Protein AF-A0A2D6RVJ9-F1 (afdb_monomer)

Radius of gyration: 13.48 Å; Cα contacts (8 Å, |Δi|>4): 197; chains: 1; bounding box: 38×32×38 Å

Secondary structure (DSSP, 8-state):
-PPPEEEEEEE--SSSHHHHHHHHSS--PEEEBTTS-EES-SSSSPEEEESSHHHHHHHHHHHHHHHTS-EEEEEEETTSS-BTTTEEE--GGGTHHHHS-----

Foldseek 3Di:
DPFQKWKWKWFFDPPCVVPVCVPPVDRQTFTQFLQLDTHSFQQPTAGEIESDDVVNVVLQVLLCVLVVGHMDMDMDGCVVAPDPHHHDYDDPVSSVSSNHGHPPD

Structure (mmCIF, N/CA/C/O backbone):
data_AF-A0A2D6RVJ9-F1
#
_entry.id   AF-A0A2D6RVJ9-F1
#
loop_
_atom_site.group_PDB
_atom_site.id
_atom_site.type_symbol
_atom_site.label_atom_id
_atom_site.label_alt_id
_atom_site.label_comp_id
_atom_site.label_asym_id
_atom_site.label_entity_id
_atom_site.label_seq_id
_atom_site.pdbx_PDB_ins_code
_atom_site.Cartn_x
_atom_site.Cartn_y
_atom_site.Cartn_z
_atom_site.occupancy
_atom_site.B_iso_or_equiv
_atom_site.auth_seq_id
_atom_site.auth_comp_id
_atom_site.auth_asym_id
_atom_site.auth_atom_id
_atom_site.pdbx_PDB_model_num
ATOM 1 N N . MET A 1 1 ? 7.711 12.333 -23.263 1.00 39.81 1 MET A N 1
ATOM 2 C CA . MET A 1 1 ? 6.831 11.347 -22.601 1.00 39.81 1 MET A CA 1
ATOM 3 C C . MET A 1 1 ? 7.020 11.512 -21.108 1.00 39.81 1 MET A C 1
ATOM 5 O O . MET A 1 1 ? 8.115 11.250 -20.630 1.00 39.81 1 MET A O 1
ATOM 9 N N . LEU A 1 2 ? 6.020 12.027 -20.393 1.00 45.72 2 LEU A N 1
ATOM 10 C CA . LEU A 1 2 ? 6.037 11.985 -18.931 1.00 45.72 2 LEU A CA 1
ATOM 11 C C . LEU A 1 2 ? 5.906 10.509 -18.542 1.00 45.72 2 LEU A C 1
ATOM 13 O O . LEU A 1 2 ? 4.955 9.854 -18.961 1.00 45.72 2 LEU A O 1
ATOM 17 N N . GLY A 1 3 ? 6.910 9.958 -17.859 1.00 58.50 3 GLY A N 1
ATOM 18 C CA . GLY A 1 3 ? 6.826 8.596 -17.340 1.00 58.50 3 GLY A CA 1
ATOM 19 C C . GLY A 1 3 ? 5.646 8.497 -16.377 1.00 58.50 3 GLY A C 1
ATOM 20 O O . GLY A 1 3 ? 5.423 9.416 -15.592 1.00 58.50 3 GLY A O 1
ATOM 21 N N . ASN A 1 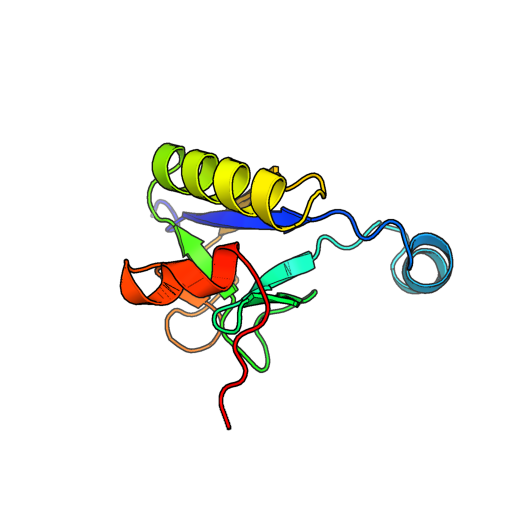4 ? 4.876 7.411 -16.441 1.00 76.62 4 ASN A N 1
ATOM 22 C CA . ASN A 1 4 ? 3.844 7.170 -15.437 1.00 76.62 4 ASN A CA 1
ATOM 23 C C . ASN A 1 4 ? 4.536 6.990 -14.085 1.00 76.62 4 ASN A C 1
ATOM 25 O O . ASN A 1 4 ? 5.327 6.062 -13.935 1.00 76.62 4 ASN A O 1
ATOM 29 N N . PHE A 1 5 ? 4.264 7.867 -13.124 1.00 84.25 5 PHE A N 1
ATOM 30 C CA . PHE A 1 5 ? 4.699 7.694 -11.741 1.00 84.25 5 PHE A CA 1
ATOM 31 C C . PHE A 1 5 ? 3.589 7.037 -10.933 1.00 84.25 5 PHE A C 1
ATOM 33 O O . PHE A 1 5 ? 2.406 7.274 -11.172 1.00 8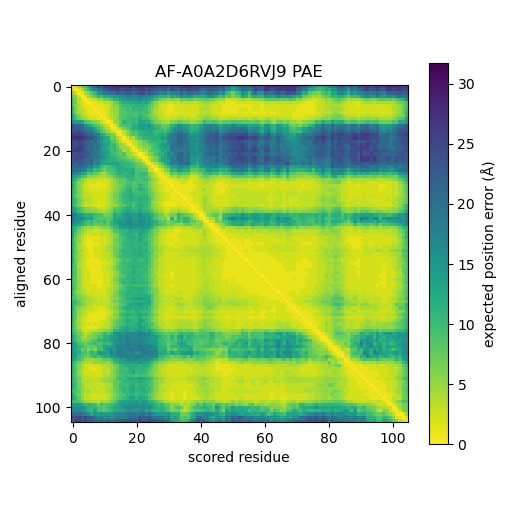4.25 5 PHE A O 1
ATOM 40 N N . TYR A 1 6 ? 3.991 6.228 -9.962 1.00 89.75 6 TYR A N 1
ATOM 41 C CA . TYR A 1 6 ? 3.087 5.602 -9.012 1.00 89.75 6 TYR A CA 1
ATOM 42 C C . TYR A 1 6 ? 3.486 5.961 -7.592 1.00 89.75 6 TYR A C 1
ATOM 44 O O . TYR A 1 6 ? 4.672 6.050 -7.281 1.00 89.75 6 TYR A O 1
ATOM 52 N N . PHE A 1 7 ? 2.501 6.115 -6.719 1.00 92.12 7 PHE A N 1
ATOM 53 C CA . PHE A 1 7 ? 2.718 6.265 -5.290 1.00 92.12 7 PHE A CA 1
ATOM 54 C C . PHE A 1 7 ? 2.741 4.892 -4.627 1.00 92.12 7 PHE A C 1
ATOM 56 O O . PHE A 1 7 ? 1.928 4.028 -4.944 1.00 92.12 7 PHE A O 1
ATOM 63 N N . VAL A 1 8 ? 3.671 4.690 -3.702 1.00 91.62 8 VAL A N 1
ATOM 64 C CA . VAL A 1 8 ? 3.822 3.469 -2.906 1.00 91.62 8 VAL A CA 1
ATOM 65 C C . VAL A 1 8 ? 3.906 3.827 -1.433 1.00 91.62 8 VAL A C 1
ATOM 67 O O . VAL A 1 8 ? 4.422 4.883 -1.060 1.00 91.62 8 VAL A O 1
ATOM 70 N N . LEU A 1 9 ? 3.429 2.915 -0.594 1.00 93.50 9 LEU A N 1
ATOM 71 C CA . LEU A 1 9 ? 3.611 2.992 0.848 1.00 93.50 9 LEU A CA 1
ATOM 72 C C . LEU A 1 9 ? 4.964 2.394 1.214 1.00 93.50 9 LEU A C 1
ATOM 74 O O . LEU A 1 9 ? 5.284 1.280 0.794 1.00 93.50 9 LEU A O 1
ATOM 78 N N . THR A 1 10 ? 5.725 3.112 2.033 1.00 90.19 10 THR A N 1
ATOM 79 C CA . THR A 1 10 ? 7.007 2.670 2.578 1.00 90.19 10 THR A CA 1
ATOM 80 C C . THR A 1 10 ? 6.987 2.642 4.091 1.00 90.19 10 THR A C 1
ATOM 82 O O . THR A 1 10 ? 6.433 3.529 4.735 1.00 90.19 10 THR A O 1
ATOM 85 N N . MET A 1 11 ? 7.641 1.641 4.665 1.00 87.38 11 MET A N 1
ATOM 86 C CA . MET A 1 11 ? 7.860 1.537 6.102 1.00 87.38 11 MET A CA 1
ATOM 87 C C . MET A 1 11 ? 9.359 1.408 6.367 1.00 87.38 11 MET A C 1
ATOM 89 O O . MET A 1 11 ? 10.039 0.596 5.734 1.00 87.38 11 MET A O 1
ATOM 93 N N . ALA A 1 12 ? 9.871 2.209 7.304 1.00 72.25 12 ALA A N 1
ATOM 94 C CA . ALA A 1 12 ? 11.242 2.076 7.776 1.00 72.25 12 ALA A CA 1
ATOM 95 C C . ALA A 1 12 ? 11.372 0.777 8.583 1.00 72.25 12 ALA A C 1
ATOM 97 O O . ALA A 1 12 ? 10.633 0.548 9.547 1.00 72.25 12 ALA A O 1
ATOM 98 N N . ASP A 1 13 ? 12.300 -0.092 8.190 1.00 64.06 13 ASP A N 1
ATOM 99 C CA . ASP A 1 13 ? 12.593 -1.288 8.966 1.00 64.06 13 ASP A CA 1
ATOM 100 C C . ASP A 1 13 ? 13.573 -0.943 10.088 1.00 64.06 13 ASP A C 1
ATOM 102 O O . ASP A 1 13 ? 14.785 -0.941 9.901 1.00 64.06 13 ASP A O 1
ATOM 106 N N . HIS A 1 14 ? 13.043 -0.627 11.269 1.00 54.19 14 HIS A N 1
ATOM 107 C CA . HIS A 1 14 ? 13.877 -0.341 12.437 1.00 54.19 14 HIS A CA 1
ATOM 108 C C . HIS A 1 14 ? 14.611 -1.582 12.986 1.00 54.19 14 HIS A C 1
ATOM 110 O O . HIS A 1 14 ? 15.556 -1.425 13.754 1.00 54.19 14 HIS A O 1
ATOM 116 N N . GLY A 1 15 ? 14.203 -2.803 12.613 1.00 51.00 15 GLY A N 1
ATOM 117 C CA . GLY A 1 15 ? 14.725 -4.050 13.188 1.00 51.00 15 GLY A CA 1
ATOM 118 C C . GLY A 1 15 ? 15.916 -4.658 12.443 1.00 51.00 15 GLY A C 1
ATOM 119 O O . GLY A 1 15 ? 16.687 -5.403 13.043 1.00 51.00 15 GLY A O 1
ATOM 120 N N . LEU A 1 16 ? 16.095 -4.334 11.158 1.00 47.88 16 LEU A N 1
ATOM 121 C CA . LEU A 1 16 ? 17.161 -4.892 10.307 1.00 47.88 16 LEU A CA 1
ATOM 122 C C . LEU A 1 16 ? 18.280 -3.899 9.957 1.00 47.88 16 LEU A C 1
ATOM 124 O O . LEU A 1 16 ? 19.230 -4.270 9.261 1.00 47.88 16 LEU A O 1
ATOM 128 N N . ILE A 1 17 ? 18.222 -2.680 10.513 1.00 49.97 17 ILE A N 1
ATOM 129 C CA . ILE A 1 17 ? 19.205 -1.600 10.313 1.00 49.97 17 ILE A CA 1
ATOM 130 C C . ILE A 1 17 ? 20.669 -2.086 10.405 1.00 49.97 17 ILE A C 1
ATOM 132 O O . ILE A 1 17 ? 21.465 -1.680 9.559 1.00 49.97 17 ILE A O 1
ATOM 136 N N . PRO A 1 18 ? 21.085 -2.968 11.341 1.00 50.09 18 PRO A N 1
ATOM 137 C CA . PRO A 1 18 ? 22.491 -3.373 11.418 1.00 50.09 18 PRO A CA 1
ATOM 138 C C . PRO A 1 18 ? 22.934 -4.337 10.304 1.00 50.09 18 PRO A C 1
ATOM 140 O O . PRO A 1 18 ? 24.095 -4.300 9.892 1.00 50.09 18 PRO A O 1
ATOM 143 N N . ILE A 1 19 ? 22.040 -5.212 9.825 1.00 52.09 19 ILE A N 1
ATOM 144 C CA . ILE A 1 19 ? 22.377 -6.279 8.867 1.00 52.09 19 ILE A CA 1
ATOM 145 C C . ILE A 1 19 ? 22.336 -5.739 7.435 1.00 52.09 19 ILE A C 1
ATOM 147 O O . ILE A 1 19 ? 23.277 -5.956 6.672 1.00 52.09 19 ILE A O 1
ATOM 151 N N . GLU A 1 20 ? 21.305 -4.967 7.081 1.00 44.22 20 GLU A N 1
ATOM 152 C CA . GLU A 1 20 ? 21.159 -4.427 5.722 1.00 44.22 20 GLU A CA 1
ATOM 153 C C . GLU A 1 20 ? 22.127 -3.259 5.447 1.00 44.22 20 GLU A C 1
ATOM 155 O O . GLU A 1 20 ? 22.652 -3.155 4.334 1.00 44.22 20 GLU A O 1
ATOM 160 N N . ARG A 1 21 ? 22.496 -2.448 6.458 1.00 49.94 21 ARG A N 1
ATOM 161 C CA . ARG A 1 21 ? 23.534 -1.405 6.294 1.00 49.94 21 ARG A CA 1
ATOM 162 C C . ARG A 1 21 ? 24.904 -1.971 5.935 1.00 49.94 21 ARG A C 1
ATOM 164 O O . ARG A 1 21 ? 25.631 -1.329 5.183 1.00 49.94 21 ARG A O 1
ATOM 171 N N . LYS A 1 22 ? 25.246 -3.170 6.423 1.00 49.84 22 LYS A N 1
ATOM 172 C CA . LYS A 1 22 ? 26.507 -3.848 6.077 1.00 49.84 22 LYS A CA 1
ATOM 173 C C . LYS A 1 22 ? 26.568 -4.287 4.612 1.00 49.84 22 LYS A C 1
ATOM 175 O O . LYS A 1 22 ? 27.665 -4.424 4.084 1.00 49.84 22 LYS A O 1
ATOM 180 N N . GLN A 1 23 ? 25.421 -4.515 3.973 1.00 53.09 23 GLN A N 1
ATOM 181 C CA . GLN A 1 23 ? 25.342 -5.043 2.608 1.00 53.09 23 GLN A CA 1
ATOM 182 C C . GLN A 1 23 ? 25.016 -3.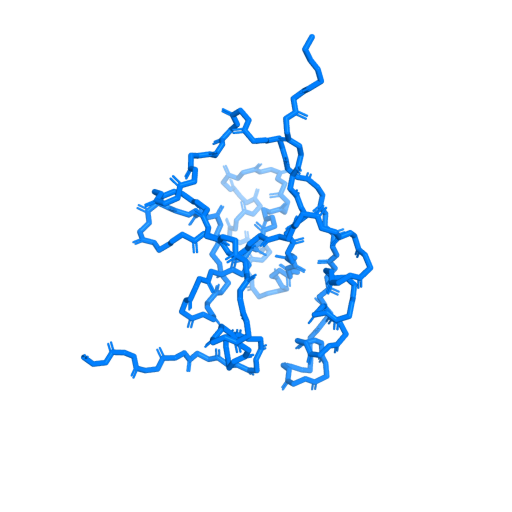982 1.552 1.00 53.09 23 GLN A C 1
ATOM 184 O O . GLN A 1 23 ? 25.455 -4.119 0.412 1.00 53.09 23 GLN A O 1
ATOM 189 N N . HIS A 1 24 ? 24.272 -2.931 1.907 1.00 52.47 24 HIS A N 1
ATOM 190 C CA . HIS A 1 24 ? 23.739 -1.977 0.928 1.00 52.47 24 HIS A CA 1
ATOM 191 C C . HIS A 1 24 ? 24.097 -0.505 1.185 1.00 52.47 24 HIS A C 1
ATOM 193 O O . HIS A 1 24 ? 23.712 0.350 0.389 1.00 52.47 24 HIS A O 1
ATOM 199 N N . SER A 1 25 ? 24.852 -0.184 2.246 1.00 53.53 25 SER A N 1
ATOM 200 C CA . SER A 1 25 ? 25.309 1.179 2.600 1.00 53.53 25 SER A CA 1
ATOM 201 C C . SER A 1 25 ? 24.204 2.248 2.724 1.00 53.53 25 SER A C 1
ATOM 203 O O . SER A 1 25 ? 24.509 3.427 2.905 1.00 53.53 25 SER A O 1
ATOM 205 N N . ARG A 1 26 ? 22.924 1.865 2.636 1.00 55.09 26 ARG A N 1
ATOM 206 C CA . ARG A 1 26 ? 21.734 2.708 2.789 1.00 55.09 26 ARG A CA 1
ATOM 207 C C . ARG A 1 26 ? 20.593 1.880 3.367 1.00 55.09 26 ARG A C 1
ATOM 209 O O . ARG A 1 26 ? 20.504 0.682 3.106 1.00 55.09 26 ARG A O 1
ATOM 216 N N . ASP A 1 27 ? 19.726 2.543 4.122 1.00 60.81 27 ASP A N 1
ATOM 217 C CA . ASP A 1 27 ? 18.473 1.957 4.588 1.00 60.81 27 ASP A CA 1
ATOM 218 C C . ASP A 1 27 ? 17.594 1.670 3.355 1.00 60.81 27 ASP A C 1
ATOM 220 O O . ASP A 1 27 ? 17.289 2.579 2.578 1.00 60.81 27 ASP A O 1
ATOM 224 N N . VAL A 1 28 ? 17.244 0.399 3.126 1.00 66.19 28 VAL A N 1
ATOM 225 C CA . VAL A 1 28 ? 16.417 -0.005 1.981 1.00 66.19 28 VAL A CA 1
ATOM 226 C C . VAL A 1 28 ? 14.947 0.112 2.394 1.00 66.19 28 VAL A C 1
ATOM 228 O O . VAL A 1 28 ? 14.513 -0.607 3.297 1.00 66.19 28 VAL A O 1
ATOM 231 N N . PRO A 1 29 ? 14.151 1.006 1.780 1.00 70.50 29 PRO A N 1
ATOM 232 C CA . PRO A 1 29 ? 12.739 1.113 2.115 1.00 70.50 29 PRO A CA 1
ATOM 233 C C . PRO A 1 29 ? 12.016 -0.190 1.759 1.00 70.50 29 PRO A C 1
ATOM 235 O O . PRO A 1 29 ? 12.216 -0.760 0.685 1.00 70.50 29 PRO A O 1
ATOM 238 N N . ARG A 1 30 ? 11.145 -0.659 2.658 1.00 84.94 30 ARG A N 1
ATOM 239 C CA . ARG A 1 30 ? 10.234 -1.769 2.366 1.00 84.94 30 ARG A CA 1
ATOM 240 C C . ARG A 1 30 ? 8.902 -1.219 1.895 1.00 84.94 30 ARG A C 1
ATOM 242 O O . ARG A 1 30 ? 8.343 -0.3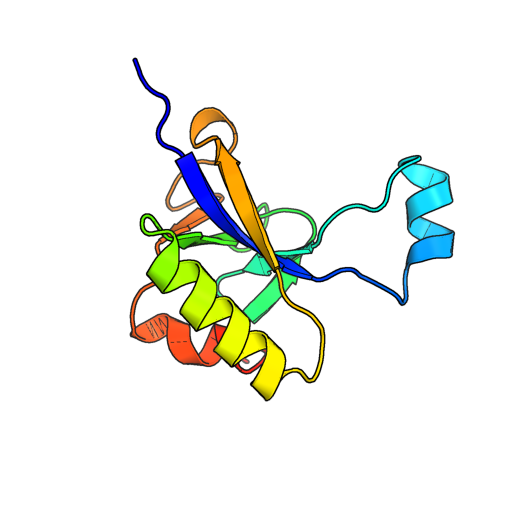27 2.529 1.00 84.94 30 ARG A O 1
ATOM 249 N N . TYR A 1 31 ? 8.391 -1.793 0.818 1.00 88.62 31 TYR A N 1
ATOM 250 C CA . TYR A 1 31 ? 7.140 -1.412 0.182 1.00 88.62 31 TYR A CA 1
ATOM 251 C C . TYR A 1 31 ? 6.026 -2.384 0.550 1.00 88.62 31 TYR A C 1
ATOM 253 O O . TYR A 1 31 ? 6.278 -3.580 0.720 1.00 88.62 31 TYR A O 1
ATOM 261 N N . LEU A 1 32 ? 4.797 -1.888 0.650 1.00 91.69 32 LEU A N 1
ATOM 262 C CA . LEU A 1 32 ? 3.637 -2.749 0.855 1.00 91.69 32 LEU A CA 1
ATOM 263 C C . LEU A 1 32 ? 3.329 -3.538 -0.425 1.00 91.69 32 LEU A C 1
ATOM 265 O O . LEU A 1 32 ? 3.296 -2.965 -1.513 1.00 91.69 32 LEU A O 1
ATOM 269 N N . ASN A 1 33 ? 3.089 -4.840 -0.308 1.00 91.31 33 ASN A N 1
ATOM 270 C CA . ASN A 1 33 ? 2.663 -5.694 -1.415 1.00 91.31 33 ASN A CA 1
ATOM 271 C C . ASN A 1 33 ? 1.195 -6.130 -1.293 1.00 91.31 33 ASN A C 1
ATOM 273 O O . ASN A 1 33 ? 0.556 -5.887 -0.271 1.00 91.31 33 ASN A O 1
ATOM 277 N N . ALA A 1 34 ? 0.672 -6.771 -2.340 1.00 89.56 34 ALA A N 1
ATOM 278 C CA . ALA A 1 34 ? -0.736 -7.174 -2.429 1.00 89.56 34 ALA A CA 1
ATOM 279 C C . ALA A 1 34 ? -1.190 -8.181 -1.349 1.00 89.56 34 ALA A C 1
ATOM 281 O O . ALA A 1 34 ? -2.381 -8.282 -1.078 1.00 89.56 34 ALA A O 1
ATOM 282 N N . ASP A 1 35 ? -0.260 -8.868 -0.678 1.00 89.88 35 ASP A N 1
ATOM 283 C CA . ASP A 1 35 ? -0.558 -9.759 0.456 1.00 89.88 35 ASP A CA 1
ATOM 284 C C . ASP A 1 35 ? -0.475 -9.036 1.813 1.00 89.88 35 ASP A C 1
ATOM 286 O O . ASP A 1 35 ? -0.503 -9.659 2.877 1.00 89.88 35 ASP A O 1
ATOM 290 N N . GLY A 1 36 ? -0.279 -7.716 1.802 1.00 90.06 36 GLY A N 1
ATOM 291 C CA . GLY A 1 36 ? -0.113 -6.911 3.006 1.00 90.06 36 GLY A CA 1
ATOM 292 C C . GLY A 1 36 ? 1.235 -7.111 3.704 1.00 90.06 36 GLY A C 1
ATOM 293 O O . GLY A 1 36 ? 1.367 -6.844 4.904 1.00 90.06 36 GLY A O 1
ATOM 294 N N . ARG A 1 37 ? 2.262 -7.583 2.986 1.00 89.06 37 ARG A N 1
ATOM 295 C CA . ARG A 1 37 ? 3.636 -7.728 3.494 1.00 89.06 37 ARG A CA 1
ATOM 296 C C . ARG A 1 37 ? 4.517 -6.552 3.083 1.00 89.06 37 ARG A C 1
ATOM 298 O O . ARG A 1 37 ? 4.376 -6.004 1.997 1.00 89.06 37 ARG A O 1
ATOM 305 N N . TRP A 1 38 ? 5.476 -6.213 3.945 1.00 87.56 38 TRP A N 1
ATOM 306 C CA . TRP A 1 38 ? 6.502 -5.206 3.668 1.00 87.56 38 TRP A CA 1
ATOM 307 C C . TRP A 1 38 ? 7.730 -5.867 3.035 1.00 87.56 38 TRP A C 1
ATOM 309 O O . TRP A 1 38 ? 8.468 -6.597 3.703 1.00 87.56 38 TRP A O 1
ATOM 319 N N . ALA A 1 39 ? 7.953 -5.623 1.747 1.00 80.19 39 ALA A N 1
ATOM 320 C CA . ALA A 1 39 ? 9.003 -6.256 0.956 1.00 80.19 39 ALA A CA 1
ATOM 321 C C . ALA A 1 39 ? 9.929 -5.221 0.304 1.00 80.19 39 ALA A C 1
ATOM 323 O O . ALA A 1 39 ? 9.482 -4.188 -0.181 1.00 80.19 39 ALA A O 1
ATOM 324 N N . ALA A 1 40 ? 11.225 -5.528 0.227 1.00 72.69 40 ALA A N 1
ATOM 325 C CA . ALA A 1 40 ? 12.201 -4.677 -0.462 1.00 72.69 40 ALA A CA 1
ATOM 326 C C . ALA A 1 40 ? 12.017 -4.660 -1.997 1.00 72.69 40 ALA A C 1
ATOM 328 O O . ALA A 1 40 ? 12.546 -3.789 -2.677 1.00 72.69 40 ALA A O 1
ATOM 329 N N . SER A 1 41 ? 11.290 -5.632 -2.572 1.00 69.44 41 SER A N 1
ATOM 330 C CA . SER A 1 41 ? 10.987 -5.664 -4.010 1.00 69.44 41 SER A CA 1
ATOM 331 C C . SER A 1 41 ? 9.704 -6.439 -4.327 1.00 69.44 41 SER A C 1
ATOM 333 O O . SER A 1 41 ? 9.357 -7.389 -3.624 1.00 69.44 41 SER A O 1
ATOM 335 N N . GLY A 1 42 ? 9.048 -6.087 -5.437 1.00 60.88 42 GLY A N 1
ATOM 336 C CA . GLY A 1 42 ? 7.844 -6.754 -5.955 1.00 60.88 42 GLY A CA 1
ATOM 337 C C . GLY A 1 42 ? 8.104 -8.021 -6.781 1.00 60.88 42 GLY A C 1
ATOM 338 O O . GLY A 1 42 ? 7.356 -8.304 -7.707 1.00 60.88 42 GLY A O 1
ATOM 339 N N . LYS A 1 43 ? 9.205 -8.752 -6.539 1.00 65.06 43 LYS A N 1
ATOM 340 C CA . LYS A 1 43 ? 9.630 -9.876 -7.406 1.00 65.06 43 LYS A CA 1
ATOM 341 C C . LYS A 1 43 ? 8.776 -11.145 -7.277 1.00 65.06 43 LYS A C 1
ATOM 343 O O . LYS A 1 43 ? 8.773 -11.945 -8.205 1.00 65.06 43 LYS A O 1
ATOM 348 N N . ARG A 1 44 ? 8.109 -11.362 -6.136 1.00 71.56 44 ARG A N 1
ATOM 349 C CA . ARG A 1 44 ? 7.255 -12.547 -5.885 1.00 71.56 44 ARG A CA 1
ATOM 350 C C . ARG A 1 44 ? 5.773 -12.210 -5.783 1.00 71.56 44 ARG A C 1
ATOM 352 O O . ARG A 1 44 ? 4.943 -12.988 -6.224 1.00 71.56 44 ARG A O 1
ATOM 359 N N . VAL A 1 45 ? 5.473 -11.057 -5.199 1.00 81.00 45 VAL A N 1
ATOM 360 C CA . VAL A 1 45 ? 4.123 -10.530 -5.009 1.00 81.00 45 VAL A CA 1
ATOM 361 C C . VAL A 1 45 ? 4.190 -9.069 -5.431 1.00 81.00 45 VAL A C 1
ATOM 363 O O . VAL A 1 45 ? 5.126 -8.379 -4.999 1.00 81.00 45 VAL A O 1
ATOM 366 N N . PRO A 1 46 ? 3.267 -8.594 -6.277 1.00 87.25 46 PRO A N 1
ATOM 367 C CA . PRO A 1 46 ? 3.316 -7.231 -6.773 1.00 87.25 46 PRO A CA 1
ATOM 368 C C . PRO A 1 46 ? 3.174 -6.224 -5.627 1.00 87.25 46 PRO A C 1
ATOM 370 O O . PRO A 1 46 ? 2.420 -6.444 -4.676 1.00 87.25 46 PRO A O 1
ATOM 373 N N . LEU A 1 47 ? 3.909 -5.115 -5.717 1.00 89.06 47 LEU A N 1
ATOM 374 C CA . LEU A 1 47 ? 3.769 -4.000 -4.783 1.00 89.06 47 LEU A CA 1
ATOM 375 C C . LEU A 1 47 ? 2.416 -3.321 -4.982 1.00 89.06 47 LEU A C 1
ATOM 377 O O . LEU A 1 47 ? 1.995 -3.136 -6.122 1.00 89.06 47 LEU A O 1
ATOM 381 N N . LEU A 1 48 ? 1.764 -2.918 -3.896 1.00 92.31 48 LEU A N 1
ATOM 382 C CA . LEU A 1 48 ? 0.573 -2.084 -3.983 1.00 92.3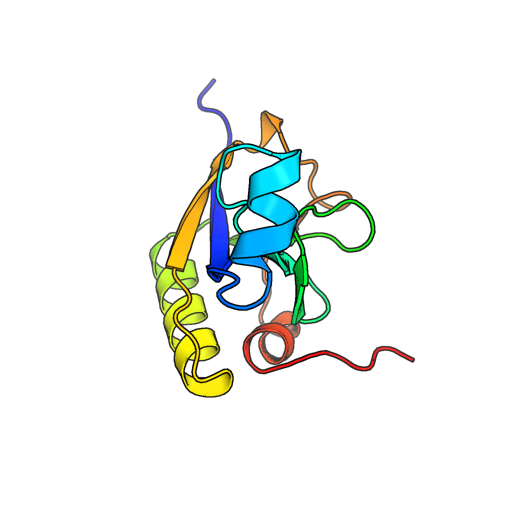1 48 LEU A CA 1
ATOM 383 C C . LEU A 1 48 ? 0.971 -0.668 -4.370 1.00 92.31 48 LEU A C 1
ATOM 385 O O . LEU A 1 48 ? 1.872 -0.078 -3.768 1.00 92.31 48 LEU A O 1
ATOM 389 N N . VAL A 1 49 ? 0.292 -0.141 -5.383 1.00 93.12 49 VAL A N 1
ATOM 390 C CA . VAL A 1 49 ? 0.534 1.201 -5.898 1.00 93.12 49 VAL A CA 1
ATOM 391 C C . VAL A 1 49 ? -0.749 2.007 -6.029 1.00 93.12 49 VAL A C 1
ATOM 393 O O . VAL A 1 49 ? -1.823 1.462 -6.259 1.00 93.12 49 VAL A O 1
ATOM 396 N N . TRP A 1 50 ? -0.615 3.325 -5.966 1.00 94.31 50 TRP A N 1
ATOM 397 C CA . TRP A 1 50 ? -1.690 4.286 -6.166 1.00 94.31 50 TRP A CA 1
ATOM 398 C C . TRP A 1 50 ? -1.324 5.230 -7.306 1.00 94.31 50 TRP A C 1
ATOM 400 O O . TRP A 1 50 ? -0.164 5.603 -7.477 1.00 94.31 50 TRP A O 1
ATOM 410 N N . THR A 1 51 ? -2.319 5.633 -8.088 1.00 92.12 51 THR A N 1
ATOM 411 C CA . THR A 1 51 ? -2.173 6.666 -9.127 1.00 92.12 51 THR A CA 1
ATOM 412 C C . THR A 1 51 ? -2.474 8.066 -8.600 1.00 92.12 51 THR A C 1
ATOM 414 O O . THR A 1 51 ? -2.130 9.047 -9.247 1.00 92.12 51 THR A O 1
ATOM 417 N N . ASP A 1 52 ? -3.104 8.153 -7.428 1.00 93.00 52 ASP A N 1
ATOM 418 C CA . ASP A 1 52 ? -3.475 9.395 -6.760 1.00 93.00 52 ASP A CA 1
ATOM 419 C C . ASP A 1 52 ? -2.731 9.533 -5.424 1.00 93.00 52 ASP A C 1
ATOM 421 O O . ASP A 1 52 ? -2.655 8.586 -4.632 1.00 93.00 52 ASP A O 1
ATOM 425 N N . GLN A 1 53 ? -2.153 10.711 -5.188 1.00 93.06 53 GLN A N 1
ATOM 426 C CA . GLN A 1 53 ? -1.301 10.947 -4.025 1.00 93.06 53 GLN A CA 1
ATOM 427 C C . GLN A 1 53 ? -2.107 11.005 -2.726 1.00 93.06 53 GLN A C 1
ATOM 429 O O . GLN A 1 53 ? -1.631 10.542 -1.687 1.00 93.06 53 GLN A O 1
ATOM 434 N N . ASP A 1 54 ? -3.307 11.576 -2.756 1.00 94.50 54 ASP A N 1
ATOM 435 C CA . ASP A 1 54 ? -4.109 11.765 -1.552 1.00 94.50 54 ASP A CA 1
ATOM 436 C C . ASP A 1 54 ? -4.772 10.452 -1.125 1.00 94.50 54 ASP A C 1
ATOM 438 O O . ASP A 1 54 ? -4.783 10.128 0.066 1.00 94.50 54 ASP A O 1
ATOM 442 N N . ALA A 1 55 ? -5.171 9.614 -2.083 1.00 94.81 55 ALA A N 1
ATOM 443 C CA . ALA A 1 55 ? -5.550 8.227 -1.837 1.00 94.81 55 ALA A CA 1
ATOM 444 C C . ALA A 1 55 ? -4.406 7.432 -1.183 1.00 94.81 55 ALA A C 1
ATOM 446 O O . ALA A 1 55 ? -4.636 6.705 -0.213 1.00 94.81 55 ALA A O 1
ATOM 447 N N . ALA A 1 56 ? -3.164 7.609 -1.651 1.00 95.38 56 ALA A N 1
ATOM 448 C CA . ALA A 1 56 ? -1.994 6.971 -1.049 1.00 95.38 56 ALA A CA 1
ATOM 449 C C . ALA A 1 56 ? -1.732 7.467 0.383 1.00 95.38 56 ALA A C 1
ATOM 451 O O . ALA A 1 56 ? -1.440 6.669 1.273 1.00 95.38 56 ALA A O 1
ATOM 452 N N . LYS A 1 57 ? -1.866 8.775 0.643 1.00 95.75 57 LYS A N 1
ATOM 453 C CA . LYS A 1 57 ? -1.724 9.344 1.997 1.00 95.75 57 LYS A CA 1
ATOM 454 C C . LYS A 1 57 ? -2.796 8.815 2.946 1.00 95.75 57 LYS A C 1
ATOM 456 O O . LYS A 1 57 ? -2.479 8.480 4.087 1.00 95.75 57 LYS A O 1
ATOM 461 N N . ASN A 1 58 ? -4.038 8.700 2.479 1.00 95.75 58 ASN A N 1
ATOM 462 C CA . ASN A 1 58 ? -5.116 8.106 3.261 1.00 95.75 58 ASN A CA 1
ATOM 463 C C . ASN A 1 58 ? -4.799 6.641 3.607 1.00 95.75 58 ASN A C 1
ATOM 465 O O . ASN A 1 58 ? -4.839 6.250 4.772 1.00 95.75 58 ASN A O 1
ATOM 469 N N . ALA A 1 59 ? -4.368 5.853 2.618 1.00 95.62 59 ALA A N 1
ATOM 470 C CA . ALA A 1 5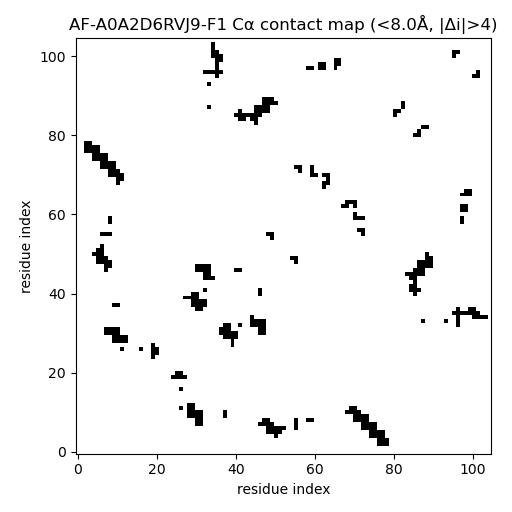9 ? -3.935 4.475 2.835 1.00 95.62 59 ALA A CA 1
ATOM 471 C C . ALA A 1 59 ? -2.758 4.374 3.824 1.00 95.62 59 ALA A C 1
ATOM 473 O O . ALA A 1 59 ? -2.743 3.488 4.678 1.00 95.62 59 ALA A O 1
ATOM 474 N N . ALA A 1 60 ? -1.792 5.296 3.759 1.00 94.69 60 ALA A N 1
ATOM 475 C CA . ALA A 1 60 ? -0.675 5.353 4.700 1.00 94.69 60 ALA A CA 1
ATOM 476 C C . ALA A 1 60 ? -1.134 5.664 6.133 1.00 94.69 60 ALA A C 1
ATOM 478 O O . ALA A 1 60 ? -0.614 5.071 7.080 1.00 94.69 60 ALA A O 1
ATOM 479 N N . SER A 1 61 ? -2.127 6.543 6.307 1.00 94.56 61 SER A N 1
ATOM 480 C CA . SER A 1 61 ? -2.733 6.828 7.614 1.00 94.56 61 SER A CA 1
ATOM 481 C C . SER A 1 61 ? -3.412 5.586 8.200 1.00 94.56 61 SER A C 1
ATOM 483 O O . SER A 1 61 ? -3.132 5.210 9.340 1.00 94.56 61 SER A O 1
ATOM 485 N N . ILE A 1 62 ? -4.207 4.881 7.386 1.00 94.25 62 ILE A N 1
ATOM 486 C CA . ILE A 1 62 ? -4.870 3.624 7.768 1.00 94.25 62 ILE A CA 1
ATOM 487 C C . ILE A 1 62 ? -3.834 2.569 8.172 1.00 94.25 62 ILE A C 1
ATOM 489 O O . ILE A 1 62 ? -3.909 2.009 9.266 1.00 94.25 62 ILE A O 1
ATOM 493 N N . ALA A 1 63 ? -2.826 2.333 7.329 1.00 92.88 63 ALA A N 1
ATOM 494 C CA . ALA A 1 63 ? -1.773 1.361 7.604 1.00 92.88 63 ALA A CA 1
ATOM 495 C C . ALA A 1 63 ? -0.958 1.730 8.857 1.00 92.88 63 ALA A C 1
ATOM 497 O O . ALA A 1 63 ? -0.607 0.850 9.643 1.00 92.88 63 ALA A O 1
ATOM 498 N N . THR A 1 64 ? -0.697 3.023 9.081 1.00 92.12 64 THR A N 1
ATOM 499 C CA . THR A 1 64 ? -0.010 3.513 10.286 1.00 92.12 64 THR A CA 1
ATOM 500 C C . THR A 1 64 ? -0.810 3.195 11.544 1.00 92.12 64 THR A C 1
ATOM 502 O O . THR A 1 64 ? -0.260 2.643 12.500 1.00 92.12 64 THR A O 1
ATOM 505 N N . ALA A 1 65 ? -2.110 3.501 11.536 1.00 91.00 65 ALA A N 1
ATOM 506 C CA . ALA A 1 65 ? -2.999 3.249 12.664 1.00 91.00 65 ALA A CA 1
ATOM 507 C C . ALA A 1 65 ? -3.134 1.747 12.957 1.00 91.00 65 ALA A C 1
ATOM 509 O O . ALA A 1 65 ? -2.964 1.322 14.101 1.00 91.00 65 ALA A O 1
ATOM 510 N N . ALA A 1 66 ? -3.367 0.933 11.924 1.00 90.19 66 ALA A N 1
ATOM 511 C CA . ALA A 1 66 ? -3.557 -0.507 12.072 1.00 90.19 66 ALA A CA 1
ATOM 512 C C . ALA A 1 66 ? -2.281 -1.225 12.539 1.00 90.19 66 ALA A C 1
ATOM 514 O O . ALA A 1 66 ? -2.328 -2.095 13.410 1.00 90.19 66 ALA A O 1
ATOM 515 N N . ARG A 1 67 ? -1.118 -0.842 11.996 1.00 85.62 67 ARG A N 1
ATOM 516 C CA . ARG A 1 67 ? 0.155 -1.536 12.249 1.00 85.62 67 ARG A CA 1
ATOM 517 C C . ARG A 1 67 ? 0.978 -0.930 13.378 1.00 85.62 67 ARG A C 1
ATOM 519 O O . ARG A 1 67 ? 2.017 -1.494 13.721 1.00 85.62 67 ARG A O 1
ATOM 526 N N . LYS A 1 68 ? 0.541 0.204 13.940 1.00 87.38 68 LYS A N 1
ATOM 527 C CA . LYS A 1 68 ? 1.244 0.962 14.991 1.00 87.38 68 LYS A CA 1
ATOM 528 C C . LYS A 1 68 ? 2.705 1.257 14.620 1.00 87.38 68 LYS A C 1
ATOM 530 O O . LYS A 1 68 ? 3.599 1.206 15.463 1.00 87.38 68 LYS A O 1
ATOM 535 N N . LYS A 1 69 ? 2.954 1.523 13.336 1.00 85.06 69 LYS A N 1
ATOM 536 C CA . LYS A 1 69 ? 4.274 1.824 12.767 1.00 85.06 69 LYS A CA 1
ATOM 537 C C . LYS A 1 69 ? 4.153 2.969 11.778 1.00 85.06 69 LYS A C 1
ATOM 539 O O . LYS A 1 69 ? 3.156 3.054 11.076 1.00 85.06 69 LYS A O 1
ATOM 544 N N . ALA A 1 70 ? 5.174 3.817 11.701 1.00 88.31 70 ALA A N 1
ATOM 545 C CA . ALA A 1 70 ? 5.191 4.920 10.750 1.00 88.31 70 ALA A CA 1
ATOM 546 C C . ALA A 1 70 ? 5.235 4.392 9.306 1.00 88.31 70 ALA A C 1
ATOM 548 O O . ALA A 1 70 ? 6.186 3.710 8.916 1.00 88.31 70 ALA A O 1
ATOM 549 N N . VAL A 1 71 ? 4.208 4.731 8.526 1.00 90.38 71 VAL A N 1
ATOM 550 C CA . VAL A 1 71 ? 4.138 4.480 7.085 1.00 90.38 71 VAL A CA 1
ATOM 551 C C . VAL A 1 71 ? 4.168 5.819 6.359 1.00 90.38 71 VAL A C 1
ATOM 553 O O . VAL A 1 71 ? 3.433 6.743 6.698 1.00 90.38 71 VAL A O 1
ATOM 556 N N . THR A 1 72 ? 5.022 5.926 5.349 1.00 91.56 72 THR A N 1
ATOM 557 C CA . THR A 1 72 ? 5.170 7.115 4.507 1.00 91.56 72 THR A CA 1
ATOM 558 C C . THR A 1 72 ? 4.784 6.806 3.066 1.00 91.56 72 THR A C 1
ATOM 560 O O . THR A 1 72 ? 4.685 5.645 2.671 1.00 91.56 72 THR A O 1
ATOM 563 N N . VAL A 1 73 ? 4.545 7.850 2.275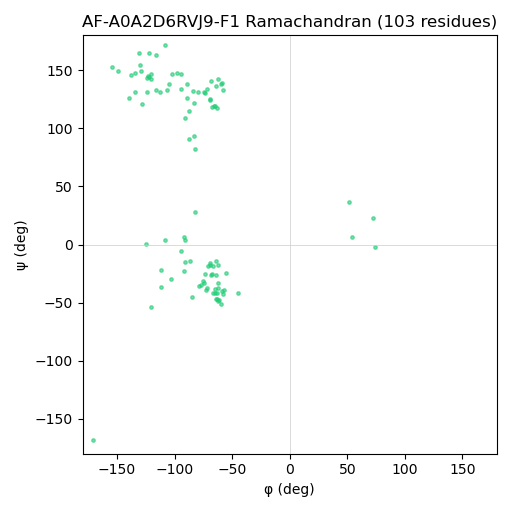 1.00 92.06 73 VAL A N 1
ATOM 564 C CA . VAL A 1 73 ? 4.268 7.737 0.839 1.00 92.06 73 VAL A CA 1
ATOM 565 C C . VAL A 1 73 ? 5.488 8.222 0.072 1.00 92.06 73 VAL A C 1
ATOM 567 O O . VAL A 1 73 ? 6.006 9.300 0.358 1.00 92.06 73 VAL A O 1
ATOM 570 N N . THR A 1 74 ? 5.916 7.457 -0.927 1.00 89.44 74 THR A N 1
ATOM 571 C CA . THR A 1 74 ? 6.920 7.893 -1.904 1.00 89.44 74 THR A CA 1
ATOM 572 C C . THR A 1 74 ? 6.442 7.615 -3.324 1.00 89.44 74 THR A C 1
ATOM 574 O O . THR A 1 74 ? 5.483 6.870 -3.525 1.00 89.44 74 THR A O 1
ATOM 577 N N . SER A 1 75 ? 7.087 8.223 -4.314 1.00 87.81 75 SER A N 1
ATOM 578 C CA . SER A 1 75 ? 6.805 8.000 -5.732 1.00 87.81 75 SER A CA 1
ATOM 579 C C . SER A 1 75 ? 7.886 7.135 -6.374 1.00 87.81 75 SER A C 1
ATOM 581 O O . SER A 1 75 ? 9.074 7.369 -6.157 1.00 87.81 75 SER A O 1
ATOM 583 N N . VAL A 1 76 ? 7.482 6.192 -7.218 1.00 82.31 76 VAL A N 1
ATOM 584 C CA . VAL A 1 76 ? 8.374 5.364 -8.040 1.00 82.31 76 VAL A CA 1
ATOM 585 C C . VAL A 1 76 ? 8.060 5.558 -9.518 1.00 82.31 76 VAL A C 1
ATOM 587 O O . VAL A 1 76 ? 6.904 5.775 -9.895 1.00 82.31 76 VAL A O 1
ATOM 590 N N . SER A 1 77 ? 9.085 5.484 -10.370 1.00 80.75 77 SER A N 1
ATOM 591 C CA . SER A 1 77 ? 8.874 5.538 -11.814 1.00 80.75 77 SER A CA 1
ATOM 592 C C . SER A 1 77 ? 8.287 4.218 -12.306 1.00 80.75 77 SER A C 1
ATOM 594 O O . SER A 1 77 ? 8.826 3.141 -12.052 1.00 80.75 77 SER A O 1
ATOM 596 N N . GLY A 1 78 ? 7.218 4.280 -13.093 1.00 68.69 78 GLY A N 1
ATOM 597 C CA . GLY A 1 78 ? 6.630 3.119 -13.758 1.00 68.69 78 GLY A CA 1
ATOM 598 C C . GLY A 1 78 ? 7.561 2.459 -14.779 1.00 68.69 78 GLY A C 1
ATOM 599 O O . GLY A 1 78 ? 7.317 1.327 -15.179 1.00 68.69 78 GLY A O 1
ATOM 600 N N . SER A 1 79 ? 8.657 3.111 -15.184 1.00 68.38 79 SER A N 1
ATOM 601 C CA . SER A 1 79 ? 9.694 2.471 -16.007 1.00 68.38 79 SER A CA 1
ATOM 602 C C . SER A 1 79 ? 10.465 1.385 -15.252 1.00 68.38 79 SER A C 1
ATOM 604 O O . SER A 1 79 ? 10.989 0.462 -15.872 1.00 68.38 79 SER A O 1
ATOM 606 N N . GLU A 1 80 ? 10.535 1.482 -13.923 1.00 63.81 80 GLU A N 1
ATOM 607 C CA . GLU A 1 80 ? 11.248 0.532 -13.063 1.00 63.81 80 GLU A CA 1
ATOM 608 C C . GLU A 1 80 ? 10.369 -0.672 -12.677 1.00 63.81 80 GLU A C 1
ATOM 610 O O . GLU A 1 80 ? 10.883 -1.704 -12.243 1.00 63.81 80 GLU A O 1
ATOM 615 N N . PHE A 1 81 ? 9.047 -0.585 -12.887 1.00 66.25 81 PHE A N 1
ATOM 616 C CA . PHE A 1 81 ? 8.079 -1.574 -12.412 1.00 66.25 81 PHE A CA 1
ATOM 617 C C . PHE A 1 81 ? 6.972 -1.874 -13.435 1.00 66.25 81 PHE A C 1
ATOM 619 O O . PHE A 1 81 ? 6.245 -0.991 -13.875 1.00 66.25 81 PHE A O 1
ATOM 626 N N . LYS A 1 82 ? 6.773 -3.155 -13.777 1.00 62.66 82 LYS A N 1
ATOM 627 C CA . LYS A 1 82 ? 5.705 -3.581 -14.703 1.00 62.66 82 LYS A CA 1
ATOM 628 C C . LYS A 1 82 ? 4.396 -3.873 -13.960 1.00 62.66 82 LYS A C 1
ATOM 630 O O . LYS A 1 82 ? 4.387 -4.711 -13.057 1.00 62.66 82 LYS A O 1
ATOM 635 N N . ILE A 1 83 ? 3.290 -3.246 -14.372 1.00 60.88 83 ILE A N 1
ATOM 636 C CA . ILE A 1 83 ? 1.935 -3.531 -13.853 1.00 60.88 83 ILE A CA 1
ATOM 637 C C . ILE A 1 83 ? 1.568 -5.002 -14.078 1.00 60.88 83 ILE A C 1
ATOM 639 O O . ILE A 1 83 ? 1.903 -5.575 -15.113 1.00 60.88 83 ILE A O 1
ATOM 643 N N . GLY A 1 84 ? 0.933 -5.629 -13.086 1.00 57.06 84 GLY A N 1
ATOM 644 C CA . GLY A 1 84 ? 0.515 -7.034 -13.110 1.00 57.06 84 GLY A CA 1
ATOM 645 C C . GLY A 1 84 ? 1.659 -8.041 -12.955 1.00 57.06 84 GLY A C 1
ATOM 646 O O . GLY A 1 84 ? 1.418 -9.243 -12.923 1.00 57.06 84 GLY A O 1
ATOM 647 N N . LYS A 1 85 ? 2.910 -7.571 -12.853 1.00 67.44 85 LYS A N 1
ATOM 648 C CA . LYS A 1 85 ? 4.083 -8.407 -12.551 1.00 67.44 85 LYS A CA 1
ATOM 649 C C . LYS A 1 85 ? 4.784 -7.950 -11.283 1.00 67.44 85 LYS A C 1
ATOM 651 O O . LYS A 1 85 ? 5.002 -8.741 -10.379 1.00 67.44 85 LYS A O 1
ATOM 656 N N . SER A 1 86 ? 5.144 -6.673 -11.231 1.00 79.06 86 SER A N 1
ATOM 657 C CA . SER A 1 86 ? 5.915 -6.079 -10.138 1.00 79.06 86 SER A CA 1
ATOM 658 C C . SER A 1 86 ? 5.099 -5.090 -9.310 1.00 79.06 86 SER A C 1
ATOM 660 O O . SER A 1 86 ? 5.455 -4.850 -8.159 1.00 79.06 86 SER A O 1
ATOM 662 N N . ILE A 1 87 ? 4.019 -4.536 -9.875 1.00 83.50 87 ILE A N 1
ATOM 663 C CA . ILE A 1 87 ? 3.093 -3.613 -9.201 1.00 83.50 87 ILE A CA 1
ATOM 664 C C . ILE A 1 87 ? 1.631 -3.986 -9.484 1.00 83.50 87 ILE A C 1
ATOM 666 O O . ILE A 1 87 ? 1.314 -4.483 -10.565 1.00 83.50 87 ILE A O 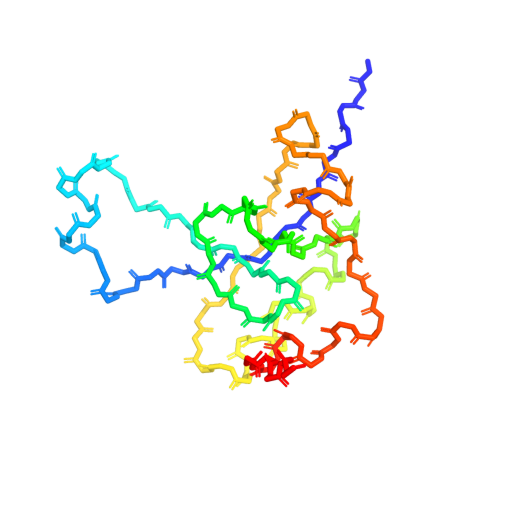1
ATOM 670 N N . HIS A 1 88 ? 0.757 -3.736 -8.515 1.00 89.25 88 HIS A N 1
ATOM 671 C CA . HIS A 1 88 ? -0.691 -3.939 -8.541 1.00 89.25 88 HIS A CA 1
ATOM 672 C C . HIS A 1 88 ? -1.351 -2.637 -8.101 1.00 89.25 88 HIS A C 1
ATOM 674 O O . HIS A 1 88 ? -1.056 -2.130 -7.018 1.00 89.25 88 HIS A O 1
ATOM 680 N N . VAL A 1 89 ? -2.191 -2.063 -8.963 1.00 91.06 89 VAL A N 1
ATOM 681 C CA . VAL A 1 89 ? -2.906 -0.828 -8.625 1.00 91.06 89 VAL A CA 1
ATOM 682 C C . VAL A 1 89 ? -3.931 -1.162 -7.554 1.00 91.06 89 VAL A C 1
ATOM 684 O O . VAL A 1 89 ? -4.739 -2.067 -7.738 1.00 91.06 89 VAL A O 1
ATOM 687 N N . PHE A 1 90 ? -3.872 -0.439 -6.443 1.00 92.88 90 PHE A N 1
ATOM 688 C CA . PHE A 1 90 ? -4.729 -0.653 -5.293 1.00 92.88 90 PHE A CA 1
ATOM 689 C C . PHE A 1 90 ? -6.205 -0.527 -5.675 1.00 92.88 90 PHE A C 1
ATOM 691 O O . PHE A 1 90 ? -6.624 0.448 -6.305 1.00 92.88 90 PHE A O 1
ATOM 698 N N . THR A 1 91 ? -6.997 -1.496 -5.233 1.00 92.19 91 THR A N 1
ATOM 699 C CA . THR A 1 91 ? -8.454 -1.510 -5.357 1.00 92.19 91 THR A CA 1
ATOM 700 C C . THR A 1 91 ? -9.102 -1.627 -3.976 1.00 92.19 91 THR A C 1
ATOM 702 O O . THR A 1 91 ? -8.440 -2.025 -3.017 1.00 92.19 91 THR A O 1
ATOM 705 N N . PRO A 1 92 ? -10.411 -1.347 -3.835 1.00 89.06 92 PRO A N 1
ATOM 706 C CA . PRO A 1 92 ? -11.114 -1.558 -2.568 1.00 89.06 92 PRO A CA 1
ATOM 707 C C . PRO A 1 92 ? -11.008 -2.988 -2.008 1.00 89.06 92 PRO A C 1
ATOM 709 O O . PRO A 1 92 ? -11.103 -3.164 -0.799 1.00 89.06 92 PRO A O 1
ATOM 712 N N . LEU A 1 93 ? -10.769 -3.997 -2.855 1.00 88.81 93 LEU A N 1
ATOM 713 C CA . LEU A 1 93 ? -10.574 -5.392 -2.434 1.00 88.81 93 LEU A CA 1
ATOM 714 C C . LEU A 1 93 ? -9.239 -5.621 -1.711 1.00 88.81 93 LEU A C 1
ATOM 716 O O . LEU A 1 93 ? -9.080 -6.608 -1.000 1.00 88.81 93 LEU A O 1
ATOM 720 N N . ASP A 1 94 ? -8.284 -4.709 -1.878 1.00 90.75 94 ASP A N 1
ATOM 721 C CA . ASP A 1 94 ? -6.961 -4.785 -1.265 1.00 90.75 94 ASP A CA 1
ATOM 722 C C . ASP A 1 94 ? -6.921 -4.086 0.107 1.00 90.75 94 ASP A C 1
ATOM 724 O O . ASP A 1 94 ? -5.859 -3.994 0.721 1.00 90.75 94 ASP A O 1
ATOM 728 N N . HIS A 1 95 ? -8.054 -3.575 0.611 1.00 89.56 95 HIS A N 1
ATOM 729 C CA . HIS A 1 95 ? -8.100 -2.789 1.850 1.00 89.56 95 HIS A CA 1
ATOM 730 C C . HIS A 1 95 ? -7.523 -3.543 3.054 1.00 89.56 95 HIS A C 1
ATOM 732 O O . HIS A 1 95 ? -6.770 -2.969 3.844 1.00 89.56 95 HIS A O 1
ATOM 738 N N . ASP A 1 96 ? -7.784 -4.845 3.152 1.00 90.25 96 ASP A N 1
AT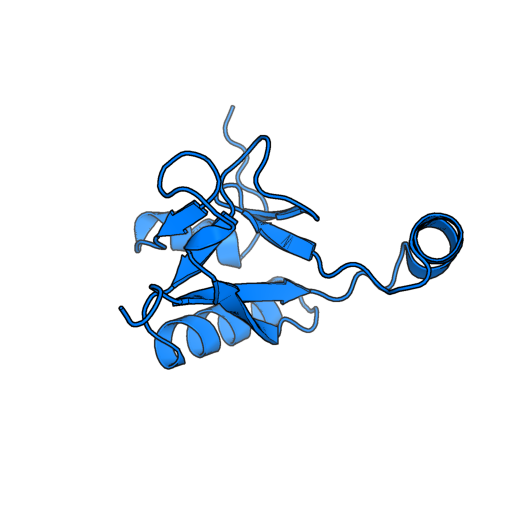OM 739 C CA . ASP A 1 96 ? -7.280 -5.679 4.246 1.00 90.25 96 ASP A CA 1
ATOM 740 C C . ASP A 1 96 ? -5.744 -5.781 4.252 1.00 90.25 96 ASP A C 1
ATOM 742 O O . ASP A 1 96 ? -5.127 -5.908 5.315 1.00 90.25 96 ASP A O 1
ATOM 746 N N . ALA A 1 97 ? -5.098 -5.619 3.089 1.00 90.44 97 ALA A N 1
ATOM 747 C CA . ALA A 1 97 ? -3.643 -5.572 2.979 1.00 90.44 97 ALA A CA 1
ATOM 748 C C . ALA A 1 97 ? -3.041 -4.327 3.655 1.00 90.44 97 ALA A C 1
ATOM 750 O O . ALA A 1 97 ? -1.854 -4.323 3.976 1.00 90.44 97 ALA A O 1
ATOM 751 N N . LEU A 1 98 ? -3.817 -3.270 3.924 1.00 91.00 98 LEU A N 1
ATOM 752 C CA . LEU A 1 98 ? -3.351 -2.128 4.724 1.00 91.00 98 LEU A CA 1
ATOM 753 C C . LEU A 1 98 ? -3.243 -2.503 6.204 1.00 91.00 98 LEU A C 1
ATOM 755 O O . LEU A 1 98 ? -2.269 -2.141 6.872 1.00 91.00 98 LEU A O 1
ATOM 759 N N . SER A 1 99 ? -4.205 -3.284 6.687 1.00 88.19 99 SER A N 1
ATOM 760 C CA . SER A 1 99 ? -4.367 -3.618 8.100 1.00 88.19 99 SER A CA 1
ATOM 761 C C . SER A 1 99 ? -3.409 -4.706 8.578 1.00 88.19 99 SER A C 1
ATOM 763 O O . SER A 1 99 ? -2.912 -4.639 9.702 1.00 88.19 99 SER A O 1
ATOM 765 N N . GLY A 1 100 ? -3.099 -5.690 7.733 1.00 83.44 100 GLY A N 1
ATOM 766 C CA . GLY A 1 100 ? -2.289 -6.827 8.156 1.00 83.44 100 GLY A CA 1
ATOM 767 C C . GLY A 1 100 ? -1.853 -7.739 7.021 1.00 83.44 100 GLY A C 1
ATOM 768 O O . GLY A 1 100 ? -1.935 -7.386 5.849 1.00 83.44 100 GLY A O 1
ATOM 769 N N . TYR A 1 101 ? -1.322 -8.898 7.396 1.00 78.62 101 TYR A N 1
ATOM 770 C CA . TYR A 1 101 ? -0.955 -9.941 6.446 1.00 78.62 101 TYR A CA 1
ATOM 771 C C . TYR A 1 101 ? -2.202 -10.715 6.033 1.00 78.62 101 TYR A C 1
ATOM 773 O O . TYR A 1 101 ? -2.959 -11.156 6.896 1.00 78.62 101 TYR A O 1
ATOM 781 N N . LEU A 1 102 ? -2.382 -10.904 4.730 1.00 76.88 102 LEU A N 1
ATOM 782 C CA . LEU A 1 102 ? -3.433 -11.766 4.209 1.00 76.88 102 LEU A CA 1
ATOM 783 C C . LEU A 1 102 ? -2.938 -13.212 4.228 1.00 76.88 102 LEU A C 1
ATOM 785 O O . LEU A 1 102 ? -1.912 -13.529 3.621 1.00 76.88 102 LEU A O 1
ATOM 789 N N . ASP A 1 103 ? -3.660 -14.079 4.932 1.00 63.34 103 ASP A N 1
ATOM 790 C CA . ASP A 1 103 ? -3.423 -15.521 4.899 1.00 63.34 103 ASP A CA 1
ATOM 791 C C . ASP A 1 103 ? -4.131 -16.093 3.666 1.00 63.34 103 ASP A C 1
ATOM 793 O O . ASP A 1 103 ? -5.288 -16.510 3.711 1.00 63.34 103 ASP A O 1
ATOM 797 N N . ARG A 1 104 ? -3.476 -15.981 2.507 1.00 57.84 104 ARG A N 1
ATOM 798 C CA . ARG A 1 104 ? -3.957 -16.599 1.268 1.00 57.84 104 ARG A CA 1
ATOM 799 C C . ARG A 1 104 ? -3.402 -18.021 1.228 1.00 57.84 104 ARG A C 1
ATOM 801 O O . ARG A 1 104 ? -2.260 -18.224 0.816 1.00 57.84 104 ARG A O 1
ATOM 808 N N . SER A 1 105 ? -4.192 -18.947 1.772 1.00 46.78 105 SER A N 1
ATOM 809 C CA . SER A 1 105 ? -3.973 -20.398 1.696 1.00 46.78 105 SER A CA 1
ATOM 810 C C . SER A 1 105 ? -4.189 -20.926 0.282 1.00 46.78 105 SER A C 1
ATOM 812 O O . SER A 1 105 ? -4.997 -20.327 -0.464 1.00 46.78 105 SER A O 1
#

pLDDT: mean 78.43, std 16.05, range [39.81, 95.75]

Solvent-accessible surface area (backbone atoms only — not comparable to full-atom values): 5909 Å² total; per-residue (Å²): 130,86,73,58,61,31,31,31,42,33,33,78,60,84,86,49,53,77,65,48,38,76,76,61,80,44,90,73,62,20,31,36,21,68,50,22,43,74,33,79,63,24,85,89,50,26,22,35,28,28,87,45,68,66,62,38,48,52,48,23,51,51,23,19,66,59,59,74,44,76,44,44,75,46,77,44,61,43,88,82,41,49,76,85,58,29,26,37,76,67,50,85,88,46,54,63,27,46,51,36,71,57,86,81,126

Sequence (105 aa):
MLGNFYFVLTMADHGLIPIERKQHSRDVPRYLNADGRWAASGKRVPLLVWTDQDAAKNAASIATAARKKAVTVTSVSGSEFKIGKSIHVFTPLDHDALSGYLDRS

Mean predicted aligned error: 7.98 Å